Protein AF-A0A841HUF2-F1 (afdb_monomer)

Structure (mmCIF, N/CA/C/O backbone):
data_AF-A0A841HUF2-F1
#
_entry.id   AF-A0A841HUF2-F1
#
loop_
_atom_site.group_PDB
_atom_site.id
_atom_site.type_symbol
_atom_site.label_atom_id
_atom_site.label_alt_id
_atom_site.label_comp_id
_atom_site.label_asym_id
_atom_site.label_entity_id
_atom_site.label_seq_id
_atom_site.pdbx_PDB_ins_code
_atom_site.Cartn_x
_atom_site.Cartn_y
_atom_site.Cartn_z
_atom_site.occupancy
_atom_site.B_iso_or_equiv
_atom_site.auth_seq_id
_atom_site.auth_comp_id
_atom_site.auth_asym_id
_atom_site.auth_atom_id
_atom_site.pdbx_PDB_model_num
ATOM 1 N N . MET A 1 1 ? 26.386 -0.580 5.058 1.00 62.72 1 MET A N 1
ATOM 2 C CA . MET A 1 1 ? 25.697 0.326 4.109 1.00 62.72 1 MET A CA 1
ATOM 3 C C . MET A 1 1 ? 24.489 -0.336 3.447 1.00 62.72 1 MET A C 1
ATOM 5 O O . MET A 1 1 ? 23.441 0.289 3.456 1.00 62.72 1 MET A O 1
ATOM 9 N N . ALA A 1 2 ? 24.580 -1.587 2.968 1.00 77.31 2 ALA A N 1
ATOM 10 C CA . ALA A 1 2 ? 23.447 -2.306 2.357 1.00 77.31 2 ALA A CA 1
ATOM 11 C C . ALA A 1 2 ? 22.183 -2.376 3.244 1.00 77.31 2 ALA A C 1
ATOM 13 O O . ALA A 1 2 ? 21.120 -1.957 2.809 1.00 77.31 2 ALA A O 1
ATOM 14 N N . ALA A 1 3 ? 22.316 -2.756 4.521 1.00 81.31 3 ALA A N 1
ATOM 15 C CA . ALA A 1 3 ? 21.172 -2.844 5.441 1.00 81.31 3 ALA A CA 1
ATOM 16 C C . ALA A 1 3 ? 20.435 -1.506 5.662 1.00 81.31 3 ALA A C 1
ATOM 18 O O . ALA A 1 3 ? 19.222 -1.474 5.828 1.00 81.31 3 ALA A O 1
ATOM 19 N N . VAL A 1 4 ? 21.154 -0.377 5.641 1.00 88.19 4 VAL A N 1
ATOM 20 C CA . VAL A 1 4 ? 20.527 0.951 5.776 1.00 88.19 4 VAL A CA 1
ATOM 21 C C . VAL A 1 4 ? 19.729 1.284 4.518 1.00 88.19 4 VAL A C 1
ATOM 23 O O . VAL A 1 4 ? 18.619 1.800 4.613 1.00 88.19 4 VAL A O 1
ATOM 26 N N . LEU A 1 5 ? 20.274 0.955 3.344 1.00 90.62 5 LEU A N 1
ATOM 27 C CA . LEU A 1 5 ? 19.591 1.153 2.070 1.00 90.62 5 LEU A CA 1
ATOM 28 C C . LEU A 1 5 ? 18.318 0.303 1.976 1.00 90.62 5 LEU A C 1
ATOM 30 O O . LEU A 1 5 ? 17.292 0.814 1.544 1.00 90.62 5 LEU A O 1
ATOM 34 N N . GLU A 1 6 ? 18.365 -0.953 2.421 1.00 90.56 6 GLU A N 1
ATOM 35 C CA . GLU A 1 6 ? 17.203 -1.849 2.460 1.00 90.56 6 GLU A CA 1
ATOM 36 C C . GLU A 1 6 ? 16.081 -1.289 3.338 1.00 90.56 6 GLU A C 1
ATOM 38 O O . GLU A 1 6 ? 14.939 -1.203 2.892 1.00 90.56 6 GLU A O 1
ATOM 43 N N . VAL A 1 7 ? 16.409 -0.823 4.547 1.00 90.81 7 VAL A N 1
ATOM 44 C CA . VAL A 1 7 ? 15.426 -0.223 5.463 1.00 90.81 7 VAL A CA 1
ATOM 45 C C . VAL A 1 7 ? 14.805 1.039 4.862 1.00 90.81 7 VAL A C 1
ATOM 47 O O . VAL A 1 7 ? 13.591 1.229 4.931 1.00 90.81 7 VAL A O 1
ATOM 50 N N . VAL A 1 8 ? 15.615 1.900 4.240 1.00 92.38 8 VAL A N 1
ATOM 51 C CA . VAL A 1 8 ? 15.121 3.122 3.589 1.00 92.38 8 VAL A CA 1
ATOM 52 C C . VAL A 1 8 ? 14.230 2.786 2.393 1.00 92.38 8 VAL A C 1
ATOM 54 O O . VAL A 1 8 ? 13.158 3.372 2.246 1.00 92.38 8 VAL A O 1
ATOM 57 N N . ALA A 1 9 ? 14.636 1.831 1.556 1.00 90.81 9 ALA A N 1
ATOM 58 C CA . ALA A 1 9 ? 13.855 1.401 0.403 1.00 90.81 9 ALA A CA 1
ATOM 59 C C . ALA A 1 9 ? 12.519 0.782 0.831 1.00 90.81 9 ALA A C 1
ATOM 61 O O . ALA A 1 9 ? 11.480 1.122 0.264 1.00 90.81 9 ALA A O 1
ATOM 62 N N . GLN A 1 10 ? 12.529 -0.061 1.867 1.00 90.56 10 GLN A N 1
ATOM 63 C CA . GLN A 1 10 ? 11.318 -0.642 2.434 1.00 90.56 10 GLN A CA 1
ATOM 64 C C . GLN A 1 10 ? 10.383 0.446 2.972 1.00 90.56 10 GLN A C 1
ATOM 66 O O . GLN A 1 10 ? 9.195 0.436 2.662 1.00 90.56 10 GLN A O 1
ATOM 71 N N . PHE A 1 11 ? 10.912 1.427 3.706 1.00 89.44 11 PHE A N 1
ATOM 72 C CA . PHE A 1 11 ? 10.111 2.539 4.210 1.00 89.44 11 PHE A CA 1
ATOM 73 C C . PHE A 1 11 ? 9.464 3.347 3.075 1.00 89.44 11 PHE A C 1
ATOM 75 O O . PHE A 1 11 ? 8.265 3.624 3.111 1.00 89.44 11 PHE A O 1
ATOM 82 N N . ILE A 1 12 ? 10.231 3.695 2.036 1.00 91.56 12 ILE A N 1
ATOM 83 C CA . ILE A 1 12 ? 9.706 4.406 0.861 1.00 91.56 12 ILE A CA 1
ATOM 84 C C . ILE A 1 12 ? 8.604 3.578 0.191 1.00 91.56 12 ILE A C 1
ATOM 86 O O . ILE A 1 12 ? 7.542 4.111 -0.137 1.00 91.56 12 ILE A O 1
ATOM 90 N N . PHE A 1 13 ? 8.832 2.275 0.022 1.0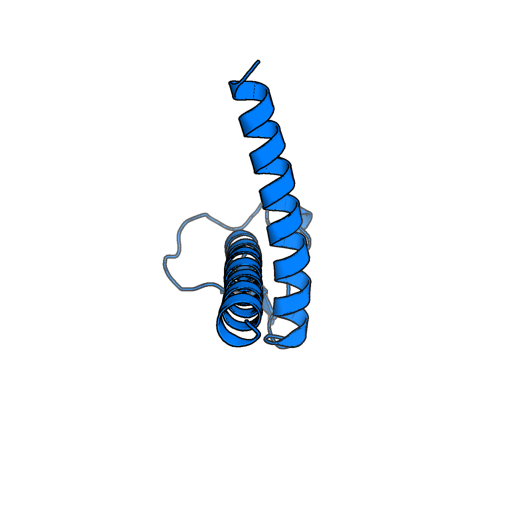0 91.44 13 PHE A N 1
ATOM 91 C CA . PHE A 1 13 ? 7.857 1.370 -0.572 1.00 91.44 13 PHE A CA 1
ATOM 92 C C . PHE A 1 13 ? 6.563 1.300 0.246 1.00 91.44 13 PHE A C 1
ATOM 94 O O . PHE A 1 13 ? 5.478 1.439 -0.315 1.00 91.44 13 PHE A O 1
ATOM 101 N N . GLU A 1 14 ? 6.654 1.157 1.567 1.00 89.31 14 GLU A N 1
ATOM 102 C CA . GLU A 1 14 ? 5.494 1.120 2.462 1.00 89.31 14 GLU A CA 1
ATOM 103 C C . GLU A 1 14 ? 4.676 2.418 2.414 1.00 89.31 14 GLU A C 1
ATOM 105 O O . GLU A 1 14 ? 3.440 2.372 2.419 1.00 89.31 14 GLU A O 1
ATOM 110 N N . VAL A 1 15 ? 5.345 3.573 2.328 1.00 90.00 15 VAL A N 1
ATOM 111 C CA . VAL A 1 15 ? 4.694 4.885 2.197 1.00 90.00 15 VAL A CA 1
ATOM 112 C C . VAL A 1 15 ? 3.975 5.010 0.852 1.00 90.00 15 VAL A C 1
ATOM 114 O O . VAL A 1 15 ? 2.821 5.448 0.813 1.00 90.00 15 VAL A O 1
ATOM 117 N N . LEU A 1 16 ? 4.617 4.595 -0.243 1.00 91.38 16 LEU A N 1
ATOM 118 C CA . LEU A 1 16 ? 4.016 4.607 -1.579 1.00 91.38 16 LEU A CA 1
ATOM 119 C C . LEU A 1 16 ? 2.819 3.655 -1.666 1.00 91.38 16 LEU A C 1
ATOM 121 O O . LEU A 1 16 ? 1.745 4.060 -2.114 1.00 91.38 16 LEU A O 1
ATOM 125 N N . ALA A 1 17 ? 2.973 2.422 -1.182 1.00 92.12 17 ALA A N 1
ATOM 126 C CA . ALA A 1 17 ? 1.908 1.428 -1.148 1.00 92.12 17 ALA A CA 1
ATOM 127 C C . ALA A 1 17 ? 0.714 1.924 -0.322 1.00 92.12 17 ALA A C 1
ATOM 129 O O . ALA A 1 17 ? -0.428 1.822 -0.765 1.00 92.12 17 ALA A O 1
ATOM 130 N N . TYR A 1 18 ? 0.953 2.538 0.839 1.00 90.38 18 TYR A N 1
ATOM 131 C CA . TYR A 1 18 ? -0.121 3.127 1.636 1.00 90.38 18 TYR A CA 1
ATOM 132 C C . TYR A 1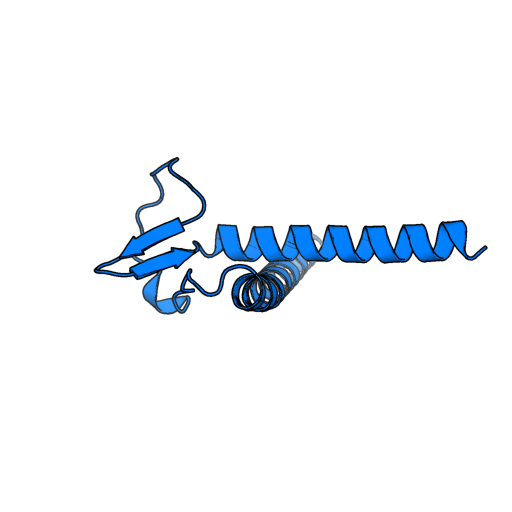 18 ? -0.831 4.273 0.898 1.00 90.38 18 TYR A C 1
ATOM 134 O O . TYR A 1 18 ? -2.062 4.332 0.881 1.00 90.38 18 TYR A O 1
ATOM 142 N N . GLY A 1 19 ? -0.074 5.172 0.261 1.00 89.94 19 GLY A N 1
ATOM 143 C CA . GLY A 1 19 ? -0.621 6.293 -0.506 1.00 89.94 19 GLY A CA 1
ATOM 144 C C . GLY A 1 19 ? -1.521 5.838 -1.657 1.00 89.94 19 GLY A C 1
ATOM 145 O O . GLY A 1 19 ? -2.669 6.275 -1.753 1.00 89.94 19 GLY A O 1
ATOM 146 N N . ILE A 1 20 ? -1.031 4.911 -2.481 1.00 92.62 20 ILE A N 1
ATOM 147 C CA . ILE A 1 20 ? -1.784 4.326 -3.601 1.00 92.62 20 ILE A CA 1
ATOM 148 C C . ILE A 1 20 ? -2.994 3.559 -3.078 1.00 92.62 20 ILE A C 1
ATOM 150 O O . ILE A 1 20 ? -4.112 3.750 -3.555 1.00 92.62 20 ILE A O 1
ATOM 154 N N . GLY A 1 21 ? -2.787 2.744 -2.046 1.00 91.88 21 GLY A N 1
ATOM 155 C CA . GLY A 1 21 ? -3.835 1.973 -1.401 1.00 91.88 21 GLY A CA 1
ATOM 156 C C . GLY A 1 21 ? -4.996 2.835 -0.928 1.00 91.88 21 GLY A C 1
ATOM 157 O O . GLY A 1 21 ? -6.149 2.469 -1.135 1.00 91.88 21 GLY A O 1
ATOM 158 N N . LYS A 1 22 ? -4.721 4.015 -0.355 1.00 90.56 22 LYS A N 1
ATOM 159 C CA . LYS A 1 22 ? -5.765 4.967 0.048 1.00 90.56 22 LYS A CA 1
ATOM 160 C C . LYS A 1 22 ? -6.585 5.476 -1.132 1.00 90.56 22 LYS A C 1
ATOM 162 O O . LYS A 1 22 ? -7.801 5.577 -1.005 1.00 90.56 22 LYS A O 1
ATOM 167 N N . ILE A 1 23 ? -5.929 5.828 -2.237 1.00 91.75 23 ILE A N 1
ATOM 168 C CA . ILE A 1 23 ? -6.600 6.345 -3.438 1.00 91.75 23 ILE A CA 1
ATOM 169 C C . ILE A 1 23 ? -7.520 5.264 -4.006 1.00 91.75 23 ILE A C 1
ATOM 171 O O . ILE A 1 23 ? -8.709 5.498 -4.203 1.00 91.75 23 ILE A O 1
ATOM 175 N N . VAL A 1 24 ? -6.991 4.055 -4.180 1.00 91.69 24 VAL A N 1
ATOM 176 C CA . VAL A 1 24 ? -7.742 2.917 -4.716 1.00 91.69 24 VAL A CA 1
ATOM 177 C C . VAL A 1 24 ? -8.888 2.532 -3.779 1.00 91.69 24 VAL A C 1
ATOM 179 O O . VAL A 1 24 ? -10.023 2.377 -4.222 1.00 91.69 24 VAL A O 1
ATOM 182 N N . ALA A 1 25 ? -8.645 2.456 -2.471 1.00 89.06 25 ALA A N 1
ATOM 183 C CA . ALA A 1 25 ? -9.698 2.179 -1.499 1.00 89.06 25 ALA A CA 1
ATOM 184 C C . ALA A 1 25 ? -10.792 3.261 -1.502 1.00 89.06 25 ALA A C 1
ATOM 186 O O . ALA A 1 25 ? -11.966 2.924 -1.404 1.00 89.06 25 ALA A O 1
ATOM 187 N N . ALA A 1 26 ? -10.448 4.540 -1.675 1.00 87.81 26 ALA A N 1
ATOM 188 C CA . ALA A 1 26 ? -11.442 5.609 -1.784 1.00 87.81 26 ALA A CA 1
ATOM 189 C C . ALA A 1 26 ? -12.304 5.490 -3.054 1.00 87.81 26 ALA A C 1
ATOM 191 O O . ALA A 1 26 ? -13.492 5.803 -3.012 1.00 87.81 26 ALA A O 1
ATOM 192 N N . MET A 1 27 ? -11.728 5.015 -4.162 1.00 88.94 27 MET A N 1
ATOM 193 C CA . MET A 1 27 ? -12.446 4.822 -5.426 1.00 88.94 27 MET A CA 1
ATOM 194 C C . MET A 1 27 ? -13.345 3.580 -5.418 1.00 88.94 27 MET A C 1
ATOM 196 O O . MET A 1 27 ? -14.487 3.650 -5.864 1.00 88.94 27 MET A O 1
ATOM 200 N N . PHE A 1 28 ? -12.848 2.446 -4.917 1.00 87.06 28 PHE A N 1
ATOM 201 C CA . PHE A 1 28 ? -13.535 1.150 -5.027 1.00 87.06 28 PHE A CA 1
ATOM 202 C C . PHE A 1 28 ? -14.283 0.728 -3.756 1.00 87.06 28 PHE A C 1
ATOM 204 O O . PHE A 1 28 ? -15.215 -0.072 -3.826 1.00 87.06 28 PHE A O 1
ATOM 211 N N . LEU A 1 29 ? -13.907 1.260 -2.590 1.00 86.50 29 LEU A N 1
ATOM 212 C CA . LEU A 1 29 ? -14.481 0.912 -1.285 1.00 86.50 29 LEU A CA 1
ATOM 213 C C . LEU A 1 29 ? -14.942 2.166 -0.510 1.00 86.50 29 LEU A C 1
ATOM 215 O O . LEU A 1 29 ? -14.581 2.333 0.657 1.00 86.50 29 LEU A O 1
ATOM 219 N N . PRO A 1 30 ? -15.787 3.042 -1.093 1.00 83.31 30 PRO A N 1
ATOM 220 C CA . PRO A 1 30 ? -16.148 4.338 -0.494 1.00 83.31 30 PRO A CA 1
ATOM 221 C C . PRO A 1 30 ? -16.925 4.223 0.829 1.00 83.31 30 PRO A C 1
ATOM 223 O O . PRO A 1 30 ? -17.008 5.166 1.613 1.00 83.31 30 PRO A O 1
ATOM 226 N N . HIS A 1 31 ? -17.506 3.054 1.093 1.00 82.50 31 HIS A N 1
ATOM 227 C CA . HIS A 1 31 ? -18.234 2.723 2.317 1.00 82.50 31 HIS A CA 1
ATOM 228 C C . HIS A 1 31 ? -17.305 2.343 3.485 1.00 82.50 31 HIS A C 1
ATOM 230 O O . HIS A 1 31 ? -17.766 2.242 4.626 1.00 82.50 31 HIS A O 1
ATOM 236 N N . LEU A 1 32 ? -16.009 2.136 3.224 1.00 81.69 32 LEU A N 1
ATOM 237 C CA . LEU A 1 32 ? -14.992 1.879 4.237 1.00 81.69 32 LEU A CA 1
ATOM 238 C C . LEU A 1 32 ? -14.183 3.147 4.488 1.00 81.69 32 LEU A C 1
ATOM 240 O O . LEU A 1 32 ? -13.646 3.767 3.575 1.00 81.69 32 LEU A O 1
ATOM 244 N N . LYS A 1 33 ? -14.076 3.533 5.757 1.00 81.75 33 LYS A N 1
ATOM 245 C CA . LYS A 1 33 ? -13.275 4.689 6.155 1.00 81.75 33 LYS A CA 1
ATOM 246 C C . LYS A 1 33 ? -11.826 4.264 6.399 1.00 81.75 33 LYS A C 1
ATOM 248 O O . LYS A 1 33 ? -11.548 3.123 6.755 1.00 81.75 33 LYS A O 1
ATOM 253 N N . ILE A 1 34 ? -10.888 5.187 6.244 1.00 80.81 34 ILE A N 1
ATOM 254 C CA . ILE A 1 34 ? -9.479 4.954 6.580 1.00 80.81 34 ILE A CA 1
ATOM 255 C C . ILE A 1 34 ? -9.141 5.900 7.721 1.00 80.81 34 ILE A C 1
ATOM 257 O O . ILE A 1 34 ? -9.223 7.118 7.558 1.00 80.81 34 ILE A O 1
ATOM 261 N N . GLU A 1 35 ? -8.816 5.354 8.891 1.00 75.88 35 GLU A N 1
ATOM 262 C CA . GLU A 1 35 ? -8.410 6.194 10.014 1.00 75.88 35 GLU A CA 1
ATOM 263 C C . GLU A 1 35 ? -7.044 6.835 9.756 1.00 75.88 35 GLU A C 1
ATOM 265 O O . GLU A 1 35 ? -6.158 6.197 9.181 1.00 75.88 35 GLU A O 1
ATOM 270 N N . PRO A 1 36 ? -6.825 8.074 10.225 1.00 71.81 36 PRO A N 1
ATOM 271 C CA . PRO A 1 36 ? -5.492 8.649 10.244 1.00 71.81 36 PRO A CA 1
ATOM 272 C C . PRO A 1 36 ? -4.570 7.794 11.126 1.00 71.81 36 PRO A C 1
ATOM 274 O O . PRO A 1 36 ? -4.961 7.363 12.209 1.00 71.81 36 PRO A O 1
ATOM 277 N N . LEU A 1 37 ? -3.318 7.611 10.693 1.00 70.38 37 LEU A N 1
ATOM 278 C CA . LEU A 1 37 ? -2.315 6.752 11.350 1.00 70.38 37 LEU A CA 1
ATOM 279 C C . LEU A 1 37 ? -2.171 7.019 12.863 1.00 70.38 37 LEU A C 1
ATOM 281 O O . LEU A 1 37 ? -1.907 6.111 13.644 1.00 70.38 37 LEU A O 1
ATOM 285 N N . ARG A 1 38 ? -2.406 8.264 13.304 1.00 69.38 38 ARG A N 1
ATOM 286 C CA . ARG A 1 38 ? -2.365 8.660 14.724 1.00 69.38 38 ARG A C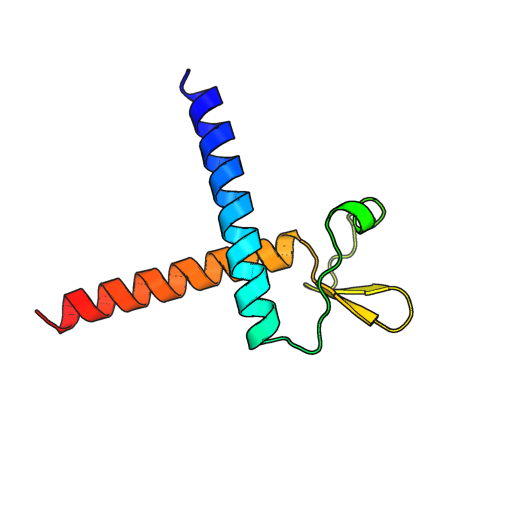A 1
ATOM 287 C C . ARG A 1 38 ? -3.436 7.981 15.587 1.00 69.38 38 ARG A C 1
ATOM 289 O O . ARG A 1 38 ? -3.207 7.785 16.774 1.00 69.38 38 ARG A O 1
ATOM 296 N N . MET A 1 39 ? -4.589 7.637 15.012 1.00 65.88 39 MET A N 1
ATOM 297 C CA . MET A 1 39 ? -5.739 7.067 15.727 1.00 65.88 39 MET A CA 1
ATOM 298 C C . MET A 1 39 ? -5.734 5.533 15.786 1.00 65.88 39 MET A C 1
ATOM 300 O O . MET A 1 39 ? -6.501 4.962 16.564 1.00 65.88 39 MET A O 1
ATOM 304 N N . GLN A 1 40 ? -4.833 4.887 15.038 1.00 64.44 40 GLN A N 1
ATOM 305 C CA . GLN A 1 40 ? -4.753 3.430 14.911 1.00 64.44 40 GLN A CA 1
ATOM 306 C C . GLN A 1 40 ? -3.914 2.738 15.999 1.00 64.44 40 GLN A C 1
ATOM 308 O O . GLN A 1 40 ? -4.011 1.524 16.156 1.00 64.44 40 GLN A O 1
ATOM 313 N N . LYS A 1 41 ? -3.142 3.490 16.803 1.00 54.00 41 LYS A N 1
ATOM 314 C CA . LYS A 1 41 ? -2.230 2.969 17.852 1.00 54.00 41 LYS A CA 1
ATOM 315 C C . LYS A 1 41 ? -2.878 2.066 18.919 1.00 54.00 41 LYS A C 1
ATOM 317 O O . LYS A 1 41 ? -2.163 1.466 19.710 1.00 54.00 41 LYS A O 1
ATOM 322 N N . SER A 1 42 ? -4.206 1.990 18.976 1.00 53.50 42 SER A N 1
ATOM 323 C CA . SER A 1 42 ? -4.964 1.281 20.015 1.00 53.50 42 SER A CA 1
ATOM 324 C C . SER A 1 42 ? -5.587 -0.040 19.539 1.00 53.50 42 SER A C 1
ATOM 326 O O . SER A 1 42 ? -6.304 -0.682 20.311 1.00 53.50 42 SER A O 1
ATOM 328 N N . ILE A 1 43 ? -5.373 -0.462 18.292 1.00 56.62 43 ILE A N 1
ATOM 329 C CA . ILE A 1 43 ? -6.090 -1.621 17.757 1.00 56.62 43 ILE A CA 1
ATOM 330 C C . ILE A 1 43 ? -5.286 -2.891 18.053 1.00 56.62 43 ILE A C 1
ATOM 332 O O . ILE A 1 43 ? -4.210 -3.103 17.505 1.00 56.62 43 ILE A O 1
ATOM 336 N N . ALA A 1 44 ? -5.803 -3.714 18.971 1.00 53.22 44 ALA A N 1
ATOM 337 C CA . ALA A 1 44 ? -5.166 -4.954 19.404 1.00 53.22 44 ALA A CA 1
ATOM 338 C C . ALA A 1 44 ? -4.853 -5.879 18.204 1.00 53.22 44 ALA A C 1
ATOM 340 O O . ALA A 1 44 ? -5.729 -6.077 17.354 1.00 53.22 44 ALA A O 1
ATOM 341 N N . PRO A 1 45 ? -3.656 -6.494 18.148 1.00 51.06 45 PRO A N 1
ATOM 342 C CA . PRO A 1 45 ? -3.117 -7.132 16.941 1.00 51.06 45 PRO A CA 1
ATOM 343 C C . PRO A 1 45 ? -3.770 -8.471 16.555 1.00 51.06 45 PRO A C 1
ATOM 345 O O . PRO A 1 45 ? -3.254 -9.182 15.701 1.00 51.06 45 PRO A O 1
ATOM 348 N N . TRP A 1 46 ? -4.892 -8.867 17.161 1.00 44.66 46 TRP A N 1
ATOM 349 C CA . TRP A 1 46 ? -5.310 -10.269 17.123 1.00 44.66 46 TRP A CA 1
ATOM 350 C C . TRP A 1 46 ? -6.817 -10.478 17.005 1.00 44.66 46 TRP A C 1
ATOM 352 O O . TRP A 1 46 ? -7.478 -11.018 17.889 1.00 44.66 46 TRP A O 1
ATOM 362 N N . LYS A 1 47 ? -7.371 -10.127 15.842 1.00 48.53 47 LYS A N 1
ATOM 363 C CA . LYS A 1 47 ? -8.520 -10.865 15.305 1.00 48.53 47 LYS A CA 1
ATOM 364 C C . LYS A 1 47 ? -8.292 -11.158 13.830 1.00 48.53 47 LYS A C 1
ATOM 366 O O . LYS A 1 47 ? -8.386 -10.271 12.994 1.00 48.53 47 LYS A O 1
ATOM 371 N N . TRP A 1 48 ? -8.079 -12.438 13.533 1.00 49.94 48 TRP A N 1
ATOM 372 C CA . TRP A 1 48 ? -8.107 -13.082 12.213 1.00 49.94 48 TRP A CA 1
ATOM 373 C C . TRP A 1 48 ? -9.489 -12.983 11.521 1.00 49.94 48 TRP A C 1
ATOM 375 O O . TRP A 1 48 ? -10.007 -13.947 10.967 1.00 49.94 48 TRP A O 1
ATOM 385 N N . ARG A 1 49 ? -10.160 -11.830 11.595 1.00 51.91 49 ARG A N 1
ATOM 386 C CA . ARG A 1 49 ? -11.507 -11.616 11.053 1.00 51.91 49 ARG A CA 1
ATOM 387 C C . ARG A 1 49 ? -11.539 -10.381 10.149 1.00 51.91 49 ARG A C 1
ATOM 389 O O . ARG A 1 49 ? -12.307 -9.456 10.384 1.00 51.91 49 ARG A O 1
ATOM 396 N N . GLY A 1 50 ? -10.731 -10.421 9.090 1.00 65.31 50 GLY A N 1
AT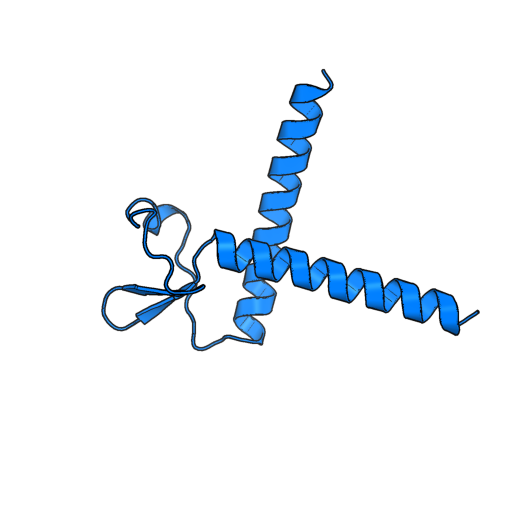OM 397 C CA . GLY A 1 50 ? -10.903 -9.602 7.885 1.00 65.31 50 GLY A CA 1
ATOM 398 C C . GLY A 1 50 ? -10.047 -8.335 7.778 1.00 65.31 50 GLY A C 1
ATOM 399 O O . GLY A 1 50 ? -9.393 -7.911 8.722 1.00 65.31 50 GLY A O 1
ATOM 400 N N . PHE A 1 51 ? -10.098 -7.719 6.593 1.00 74.81 51 PHE A N 1
ATOM 401 C CA . PHE A 1 51 ? -9.372 -6.492 6.219 1.00 74.81 51 PHE A CA 1
ATOM 402 C C . PHE A 1 51 ? -9.918 -5.213 6.880 1.00 74.81 51 PHE A C 1
ATOM 404 O O . PHE A 1 51 ? -9.380 -4.119 6.701 1.00 74.81 51 PHE A O 1
ATOM 411 N N . THR A 1 52 ? -11.008 -5.330 7.641 1.00 79.50 52 THR A N 1
ATOM 412 C CA . THR A 1 52 ? -11.713 -4.200 8.249 1.00 79.50 52 THR A CA 1
ATOM 413 C C . THR A 1 52 ? -11.980 -4.431 9.724 1.00 79.50 52 THR A C 1
ATOM 415 O O . THR A 1 52 ? -12.308 -5.547 10.119 1.00 79.50 52 THR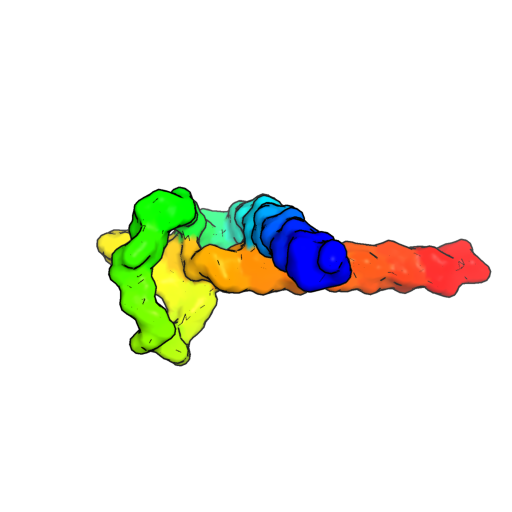 A O 1
ATOM 418 N N . TYR A 1 53 ? -11.999 -3.360 10.507 1.00 75.75 53 TYR A N 1
ATOM 419 C CA . TYR A 1 53 ? -12.490 -3.351 11.881 1.00 75.75 53 TYR A CA 1
ATOM 420 C C . TYR A 1 53 ? -13.673 -2.400 12.044 1.00 75.75 53 TYR A C 1
ATOM 422 O O . TYR A 1 53 ? -13.912 -1.508 11.230 1.00 75.75 53 TYR A O 1
ATOM 430 N N . LYS A 1 54 ? -14.450 -2.605 13.109 1.00 77.44 54 LYS A N 1
ATOM 431 C CA . LYS A 1 54 ? -15.522 -1.689 13.510 1.00 77.44 54 LYS A CA 1
ATOM 432 C C . LYS A 1 54 ? -15.030 -0.814 14.653 1.00 77.44 54 LYS A C 1
ATOM 434 O O . LYS A 1 54 ? -14.495 -1.335 15.629 1.00 77.44 54 LYS A O 1
ATOM 439 N N . ARG A 1 55 ? -15.265 0.493 14.556 1.00 74.00 55 ARG A N 1
ATOM 440 C CA . ARG A 1 55 ? -15.060 1.447 15.652 1.00 74.00 55 ARG A CA 1
ATOM 441 C C . ARG A 1 55 ? -16.277 2.363 15.723 1.00 74.00 55 ARG A C 1
ATOM 443 O O . ARG A 1 55 ? -16.592 3.059 14.758 1.00 74.00 55 ARG A O 1
ATOM 450 N N . GLY A 1 56 ? -16.996 2.323 16.844 1.00 76.69 56 GLY A N 1
ATOM 451 C CA . GLY A 1 56 ? -18.303 2.979 16.956 1.00 76.69 56 GLY A CA 1
ATOM 452 C C . GLY A 1 56 ? -19.278 2.480 15.881 1.00 76.69 56 GLY A C 1
ATOM 453 O O . GLY A 1 56 ? -19.441 1.273 15.703 1.00 76.69 56 GLY A O 1
ATOM 454 N N . SER A 1 57 ? -19.894 3.405 15.138 1.00 73.56 57 SER A N 1
ATOM 455 C CA . SER A 1 57 ? -20.824 3.109 14.035 1.00 73.56 57 SER A CA 1
ATOM 456 C C . SER A 1 57 ? -20.150 2.906 12.666 1.00 73.56 57 SER A C 1
ATOM 458 O O . SER A 1 57 ? -20.828 2.566 11.697 1.00 73.56 57 SER A O 1
ATOM 460 N N . GLY A 1 58 ? -18.830 3.101 12.557 1.00 77.38 58 GLY A N 1
ATOM 461 C CA . GLY A 1 58 ? -18.091 3.022 11.293 1.00 77.38 58 GLY A CA 1
ATOM 462 C C . GLY A 1 58 ? -17.347 1.700 11.086 1.00 77.38 58 GLY A C 1
ATOM 463 O O . GLY A 1 58 ? -16.893 1.068 12.044 1.00 77.38 58 GLY A O 1
ATOM 464 N N . ARG A 1 59 ? -17.181 1.298 9.817 1.00 82.56 59 ARG A N 1
ATOM 465 C CA . ARG A 1 59 ? -16.208 0.275 9.396 1.00 82.56 59 ARG A CA 1
ATOM 466 C C . ARG A 1 59 ? -14.979 0.950 8.812 1.00 82.56 59 ARG A C 1
ATOM 468 O O . ARG A 1 59 ? -15.107 1.845 7.976 1.00 82.56 59 ARG A O 1
ATOM 475 N N . PHE A 1 60 ? -13.816 0.486 9.235 1.00 84.06 60 PHE A N 1
ATOM 476 C CA . PHE A 1 60 ? -12.533 1.051 8.864 1.00 84.06 60 PHE A CA 1
ATOM 477 C C . PHE A 1 60 ? -11.605 -0.023 8.311 1.00 84.06 60 PHE A C 1
ATOM 479 O O . PHE A 1 60 ? -11.653 -1.162 8.768 1.00 84.06 60 PHE A O 1
ATOM 486 N N . LEU A 1 61 ? -10.769 0.333 7.338 1.00 84.06 61 LEU A N 1
ATOM 487 C CA . LEU A 1 61 ? -9.692 -0.530 6.848 1.00 84.06 61 LEU A CA 1
ATOM 488 C C . LEU A 1 61 ? -8.471 -0.432 7.769 1.00 84.06 61 LEU A C 1
ATOM 490 O O . LEU A 1 61 ? -8.126 0.654 8.243 1.00 84.06 61 LEU A O 1
ATOM 494 N N . TYR A 1 62 ? -7.810 -1.566 8.000 1.00 84.69 62 TYR A N 1
ATOM 495 C CA . TYR A 1 62 ? -6.491 -1.601 8.638 1.00 84.69 62 TYR A CA 1
ATOM 496 C C . TYR A 1 62 ? -5.426 -0.992 7.718 1.00 84.69 62 TYR A C 1
ATOM 498 O O . TYR A 1 62 ? -5.544 -1.088 6.496 1.00 84.69 62 TYR A O 1
ATOM 506 N N . THR A 1 63 ? -4.367 -0.402 8.276 1.00 84.69 63 THR A N 1
ATOM 507 C CA . THR A 1 63 ? -3.286 0.189 7.462 1.00 84.69 63 THR A CA 1
ATOM 508 C C . THR A 1 63 ? -2.582 -0.849 6.613 1.00 84.69 63 THR A C 1
ATOM 510 O O . THR A 1 63 ? -2.353 -0.609 5.432 1.00 84.69 63 THR A O 1
ATOM 513 N N . GLU A 1 64 ? -2.345 -2.030 7.168 1.00 83.44 64 GLU A N 1
ATOM 514 C CA . GLU A 1 64 ? -1.758 -3.170 6.474 1.00 83.44 64 GLU A CA 1
ATOM 515 C C . GLU A 1 64 ? -2.649 -3.606 5.302 1.00 83.44 64 GLU A C 1
ATOM 517 O O . GLU A 1 64 ? -2.165 -3.944 4.226 1.00 83.44 64 GLU A O 1
ATOM 522 N N . SER A 1 65 ? -3.976 -3.527 5.472 1.00 87.00 65 SER A N 1
ATOM 523 C CA . SER A 1 65 ? -4.933 -3.823 4.398 1.00 87.00 65 SER A CA 1
ATOM 524 C C . SER A 1 65 ? -4.900 -2.763 3.298 1.00 87.00 65 SER A C 1
ATOM 526 O O . SER A 1 65 ? -4.958 -3.101 2.120 1.00 87.00 65 SER A O 1
ATOM 528 N N . VAL A 1 66 ? -4.770 -1.486 3.663 1.00 88.56 66 VAL A N 1
ATOM 529 C CA . VAL A 1 66 ? -4.614 -0.391 2.697 1.00 88.56 66 VAL A CA 1
ATOM 530 C C . VAL A 1 66 ? -3.297 -0.533 1.931 1.00 88.56 66 VAL A C 1
ATOM 532 O O . VAL A 1 66 ? -3.300 -0.446 0.707 1.00 88.56 66 VAL A O 1
ATOM 535 N N . GLN A 1 67 ? -2.186 -0.816 2.614 1.00 89.75 67 GLN A N 1
ATOM 536 C CA . GLN A 1 67 ? -0.898 -1.086 1.970 1.00 89.75 67 GLN A CA 1
ATOM 537 C C . GLN A 1 67 ? -0.994 -2.268 1.005 1.00 89.75 67 GLN A C 1
ATOM 539 O O . GLN A 1 67 ? -0.553 -2.150 -0.136 1.00 89.75 67 GLN A O 1
ATOM 544 N N . LEU A 1 68 ? -1.640 -3.366 1.413 1.00 90.00 68 LEU A N 1
ATOM 545 C CA . LEU A 1 68 ? -1.857 -4.525 0.549 1.00 90.00 68 LEU A CA 1
ATOM 546 C C . LEU A 1 68 ? -2.651 -4.159 -0.713 1.00 90.00 68 LEU A C 1
ATOM 548 O O . LEU A 1 68 ? -2.255 -4.553 -1.807 1.00 90.00 68 LEU A O 1
ATOM 552 N N . ILE A 1 69 ? -3.722 -3.362 -0.59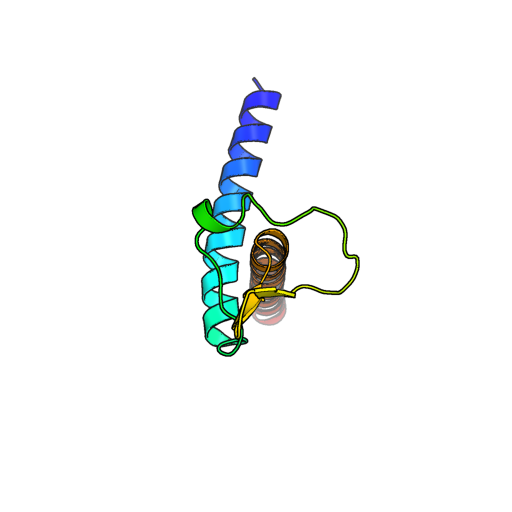0 1.00 91.19 69 ILE A N 1
ATOM 553 C CA . ILE A 1 69 ? -4.472 -2.841 -1.747 1.00 91.19 69 ILE A CA 1
ATOM 554 C C . ILE A 1 69 ? -3.538 -2.062 -2.681 1.00 91.19 69 ILE A C 1
ATOM 556 O O . ILE A 1 69 ? -3.592 -2.245 -3.897 1.00 91.19 69 ILE A O 1
ATOM 560 N N . GLY A 1 70 ? -2.659 -1.222 -2.132 1.00 92.12 70 GLY A N 1
ATOM 561 C CA . GLY A 1 70 ? -1.678 -0.472 -2.914 1.00 92.12 70 GLY A CA 1
ATOM 562 C C . GLY A 1 70 ? -0.700 -1.366 -3.672 1.00 92.12 70 GLY A C 1
ATOM 563 O O . GLY A 1 70 ? -0.495 -1.164 -4.868 1.00 92.12 70 GLY A O 1
ATOM 564 N N . VAL A 1 71 ? -0.152 -2.390 -3.012 1.00 93.25 71 VAL A N 1
ATOM 565 C CA . VAL A 1 71 ? 0.752 -3.367 -3.643 1.00 93.25 71 VAL A CA 1
ATOM 566 C C . VAL A 1 71 ? 0.043 -4.129 -4.762 1.00 93.25 71 VAL A C 1
ATOM 568 O O . VAL A 1 71 ? 0.565 -4.213 -5.870 1.00 93.25 71 VAL A O 1
ATOM 571 N N . VAL A 1 72 ? -1.168 -4.638 -4.512 1.00 93.75 72 VAL A N 1
ATOM 572 C CA . VAL A 1 72 ? -1.964 -5.340 -5.532 1.00 93.75 72 VAL A CA 1
ATOM 573 C C . VAL A 1 72 ? -2.245 -4.427 -6.725 1.00 93.75 72 VAL A C 1
ATOM 575 O O . VAL A 1 72 ? -2.122 -4.853 -7.869 1.00 93.75 72 VAL A O 1
ATOM 578 N N . SER A 1 73 ? -2.555 -3.155 -6.476 1.00 92.62 73 SER A N 1
ATOM 579 C CA . SER A 1 73 ? -2.810 -2.178 -7.539 1.00 92.62 73 SER A CA 1
ATOM 580 C C . SER A 1 73 ? -1.573 -1.941 -8.403 1.00 92.62 73 SER A C 1
ATOM 582 O O . SER A 1 73 ? -1.674 -1.939 -9.627 1.00 92.62 73 SER A O 1
ATOM 584 N N . LEU A 1 74 ? -0.396 -1.806 -7.784 1.00 92.94 74 LEU A N 1
ATOM 585 C CA . LEU A 1 74 ? 0.874 -1.690 -8.502 1.00 92.94 74 LEU A CA 1
ATOM 586 C C . LEU A 1 74 ? 1.163 -2.923 -9.366 1.00 92.94 74 LEU A C 1
ATOM 588 O O . LEU A 1 74 ? 1.579 -2.772 -10.512 1.00 92.94 74 LEU A O 1
ATOM 592 N N . LEU A 1 75 ? 0.905 -4.129 -8.851 1.00 94.00 75 LEU A N 1
ATOM 593 C CA . LEU A 1 75 ? 1.078 -5.371 -9.609 1.00 94.00 75 LEU A CA 1
ATOM 594 C C . LEU A 1 75 ? 0.134 -5.445 -10.813 1.00 94.00 75 LEU A C 1
ATOM 596 O O . LEU A 1 75 ? 0.569 -5.809 -11.902 1.00 94.00 75 LEU A O 1
ATOM 600 N N . VAL A 1 76 ? -1.135 -5.064 -10.643 1.00 94.62 76 VAL A N 1
ATOM 601 C CA . VAL A 1 76 ? -2.118 -5.038 -11.737 1.00 94.62 76 VAL A CA 1
ATOM 602 C C . VAL A 1 76 ? -1.725 -4.016 -12.805 1.00 94.62 76 VAL A C 1
ATOM 604 O O . VAL A 1 76 ? -1.770 -4.334 -13.991 1.00 94.62 76 VAL A O 1
ATOM 607 N N . ILE A 1 77 ? -1.290 -2.815 -12.406 1.00 92.75 77 ILE A N 1
ATOM 608 C CA . ILE A 1 77 ? -0.807 -1.786 -13.339 1.00 92.75 77 ILE A CA 1
ATOM 609 C C . ILE A 1 77 ? 0.432 -2.287 -14.089 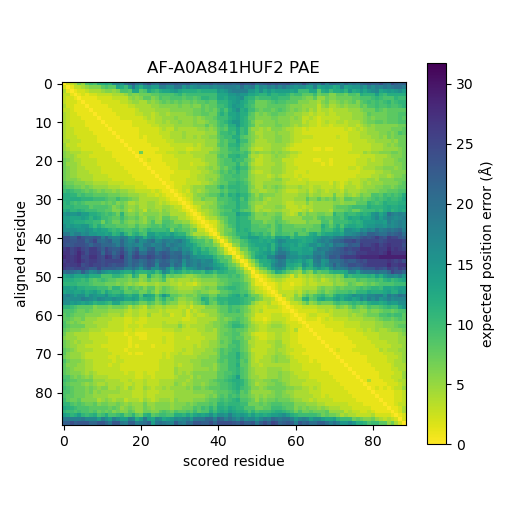1.00 92.75 77 ILE A C 1
ATOM 611 O O . ILE A 1 77 ? 0.478 -2.209 -15.315 1.00 92.75 77 ILE A O 1
ATOM 615 N N . GLY A 1 78 ? 1.415 -2.838 -13.372 1.00 92.50 78 GLY A N 1
ATOM 616 C CA . GLY A 1 78 ? 2.639 -3.375 -13.965 1.00 92.50 78 GLY A CA 1
ATOM 617 C C . GLY A 1 78 ? 2.364 -4.511 -14.949 1.00 92.50 78 GLY A C 1
ATOM 618 O O . GLY A 1 78 ? 2.908 -4.514 -16.052 1.00 92.50 78 GLY A O 1
ATOM 619 N N . LEU A 1 79 ? 1.462 -5.430 -14.594 1.00 94.94 79 LEU A N 1
ATOM 620 C CA . LEU A 1 79 ? 1.011 -6.493 -15.488 1.00 94.94 79 LEU A CA 1
ATOM 621 C C . LEU A 1 79 ? 0.300 -5.922 -16.722 1.00 94.94 79 LEU A C 1
ATOM 623 O O . LEU A 1 79 ? 0.580 -6.356 -17.834 1.00 94.94 79 LEU A O 1
ATOM 627 N N . GLY A 1 80 ? -0.573 -4.927 -16.551 1.00 93.56 80 GLY A N 1
ATOM 628 C CA . GLY A 1 80 ? -1.257 -4.260 -17.660 1.00 93.56 80 GLY A CA 1
ATOM 629 C C . GLY A 1 80 ? -0.284 -3.616 -18.651 1.00 93.56 80 GLY A C 1
ATOM 630 O O . GLY A 1 80 ? -0.408 -3.831 -19.855 1.00 93.56 80 GLY A O 1
ATOM 631 N N . ILE A 1 81 ? 0.728 -2.899 -18.148 1.00 94.00 81 ILE A N 1
ATOM 632 C CA . ILE A 1 81 ? 1.795 -2.308 -18.971 1.00 94.00 81 ILE A CA 1
ATOM 633 C C . ILE A 1 81 ? 2.579 -3.405 -19.697 1.00 94.00 81 ILE A C 1
ATOM 635 O O . ILE A 1 81 ? 2.805 -3.302 -20.900 1.00 94.00 81 ILE A O 1
ATOM 639 N N . TYR A 1 82 ? 2.967 -4.470 -18.991 1.00 95.19 82 TYR A N 1
ATOM 640 C CA . TYR A 1 82 ? 3.704 -5.584 -19.582 1.00 95.19 82 TYR A CA 1
ATOM 641 C C . TYR A 1 82 ? 2.933 -6.235 -20.736 1.00 95.19 82 TYR A C 1
ATOM 643 O O . TYR A 1 82 ? 3.491 -6.428 -21.815 1.00 95.19 82 TYR A O 1
ATOM 651 N 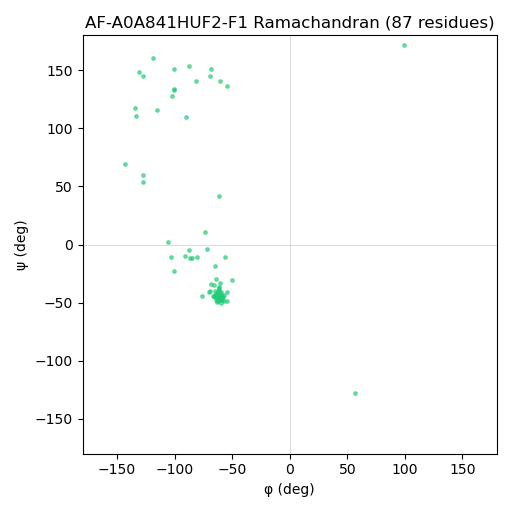N . LEU A 1 83 ? 1.647 -6.540 -20.534 1.00 95.50 83 LEU A N 1
ATOM 652 C CA . LEU A 1 83 ? 0.804 -7.131 -21.572 1.00 95.50 83 LEU A CA 1
ATOM 653 C C . LEU A 1 83 ? 0.632 -6.167 -22.750 1.00 95.50 83 LEU A C 1
ATOM 655 O O . LEU A 1 83 ? 0.769 -6.587 -23.895 1.00 95.50 83 LEU A O 1
ATOM 659 N N . MET A 1 84 ? 0.406 -4.877 -22.484 1.00 94.06 84 MET A N 1
ATOM 660 C CA . MET A 1 84 ? 0.305 -3.862 -23.532 1.00 94.06 84 MET A CA 1
ATOM 661 C C . MET A 1 84 ? 1.573 -3.822 -24.389 1.00 94.06 84 MET A C 1
ATOM 663 O O . MET A 1 84 ? 1.474 -3.891 -25.605 1.00 94.06 84 MET A O 1
ATOM 667 N N . VAL A 1 85 ? 2.760 -3.787 -23.780 1.00 94.06 85 VAL A N 1
ATOM 668 C CA . VAL A 1 85 ? 4.035 -3.806 -24.518 1.00 94.06 85 VAL A CA 1
ATOM 669 C C . VAL A 1 85 ? 4.227 -5.124 -25.272 1.00 94.06 85 VAL A C 1
ATOM 671 O O . VAL A 1 85 ? 4.702 -5.121 -26.405 1.00 94.06 85 VAL A O 1
ATOM 674 N N . ARG A 1 86 ? 3.857 -6.260 -24.670 1.00 93.12 86 ARG A N 1
ATOM 675 C CA . ARG A 1 86 ? 4.063 -7.586 -25.266 1.00 93.12 86 ARG A CA 1
ATOM 676 C C . ARG A 1 86 ? 3.198 -7.840 -26.499 1.00 93.12 86 ARG A C 1
ATOM 678 O O . ARG A 1 86 ? 3.656 -8.575 -27.371 1.00 93.12 86 ARG A O 1
ATOM 685 N N . PHE A 1 87 ? 1.980 -7.298 -26.520 1.00 90.69 87 PHE A N 1
ATOM 686 C CA . PHE A 1 87 ? 0.994 -7.497 -27.588 1.00 90.69 87 PHE A CA 1
ATOM 687 C C . PHE A 1 87 ? 0.859 -6.303 -28.543 1.00 90.69 87 PHE A C 1
ATOM 689 O O . PHE A 1 87 ? 0.200 -6.434 -29.570 1.00 90.69 87 PHE A O 1
ATOM 696 N N . ALA A 1 88 ? 1.443 -5.145 -28.217 1.00 81.38 88 ALA A N 1
ATOM 697 C CA . ALA A 1 88 ? 1.570 -4.020 -29.147 1.00 81.38 88 ALA A CA 1
ATOM 698 C C . ALA A 1 88 ? 2.811 -4.121 -30.059 1.00 81.38 88 ALA A C 1
ATOM 700 O O . ALA A 1 88 ? 2.902 -3.358 -31.019 1.00 81.38 88 ALA A O 1
ATOM 701 N N . ASN A 1 89 ? 3.734 -5.045 -29.760 1.00 56.19 89 ASN A N 1
ATOM 702 C CA . ASN A 1 89 ? 4.830 -5.497 -30.631 1.00 56.19 89 ASN A CA 1
ATOM 703 C C . ASN A 1 89 ? 4.449 -6.799 -31.341 1.00 56.19 89 ASN A C 1
ATOM 705 O O . ASN A 1 89 ? 4.941 -7.003 -32.471 1.00 56.19 89 ASN A O 1
#

Radius of gyration: 16.18 Å; Cα contacts (8 Å, |Δi|>4): 72; chains: 1; bounding box: 46×22×51 Å

Foldseek 3Di:
DVVVVVVVVVVVLLVQLLVQLVVVCCVPVVQAAEDDPVVCPPDDPDDPPDQWDDDDPGIYGDSVSSSVSSVVVVVVVVVVVVVCVVVVD

Nearest PDB structures (foldseek):
  6l35-assembly1_K  TM=3.647E-01  e=6.786E+00  Physcomitrium patens

Solvent-accessible surface area (backbone atoms only — not comparable to full-atom values): 5160 Å² total; per-residue (Å²): 112,68,71,60,51,50,55,52,51,50,52,53,48,53,53,50,21,33,55,48,7,49,54,52,39,56,72,76,37,69,85,48,44,73,72,60,77,86,75,56,83,76,67,76,95,77,67,101,65,71,63,48,48,75,59,90,96,44,46,27,46,40,68,69,44,30,24,48,48,13,49,52,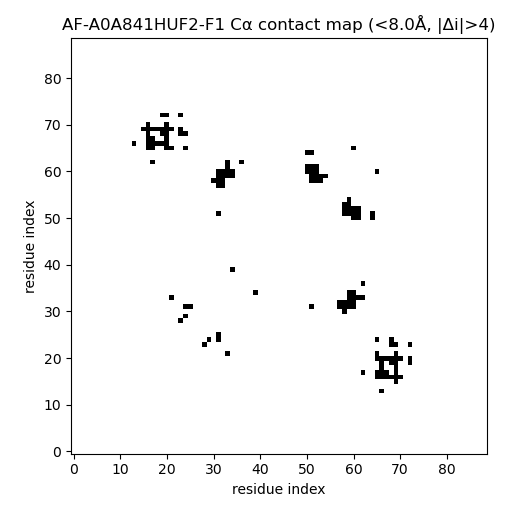50,50,50,52,52,53,50,51,52,50,52,50,58,66,72,74,105

Secondary structure (DSSP, 8-state):
-HHHHHHHHHHHHHHHHHHHHHHHHHHH-TTSEE--GGG-TT--S---S-SEEEETTEEEE-HHHHHHHHHHHHHHHHHHHHHHHHHH-

pLDDT: mean 82.09, std 13.28, range [44.66, 95.5]

Sequence (89 aa):
MAAVLEVVAQFIFEVLAYGIGKIVAAMFLPHLKIEPLRMQKSIAPWKWRGFTYKRGSGRFLYTESVQLIGVVSLLVIGLGIYLMVRFAN

Organism: NCBI:txid732238

Mean predicted aligned error: 7.53 Å